Protein AF-A0AAU9VYV6-F1 (afdb_monomer_lite)

Structure (mmCIF, N/CA/C/O backbone):
data_AF-A0AAU9VYV6-F1
#
_entry.id   AF-A0AAU9VYV6-F1
#
loop_
_atom_site.group_PDB
_atom_site.id
_atom_site.type_symbol
_atom_site.label_atom_id
_atom_site.label_alt_id
_atom_site.label_comp_id
_atom_site.label_asym_id
_atom_site.label_entity_id
_atom_site.label_seq_id
_atom_site.pdbx_PDB_ins_code
_atom_site.Cartn_x
_atom_site.Cartn_y
_atom_site.Cartn_z
_atom_site.occupancy
_atom_site.B_iso_or_equiv
_atom_site.auth_seq_id
_atom_site.auth_comp_id
_atom_site.auth_asym_id
_atom_site.auth_atom_id
_atom_site.pdbx_PDB_model_num
ATOM 1 N N . MET A 1 1 ? -0.340 -5.806 -16.534 1.00 42.47 1 MET A N 1
ATOM 2 C CA . MET A 1 1 ? -0.889 -6.324 -15.269 1.00 42.47 1 MET A CA 1
ATOM 3 C C . MET A 1 1 ? -1.693 -7.552 -15.628 1.00 42.47 1 MET A C 1
ATOM 5 O O . MET A 1 1 ? -2.649 -7.417 -16.374 1.00 42.47 1 MET A O 1
ATOM 9 N N . THR A 1 2 ? -1.254 -8.734 -15.218 1.00 44.41 2 THR A N 1
ATOM 10 C CA . THR A 1 2 ? -2.099 -9.931 -15.216 1.00 44.41 2 THR A CA 1
ATOM 11 C C . THR A 1 2 ? -2.973 -9.829 -13.971 1.00 44.41 2 THR A C 1
ATOM 13 O O . THR A 1 2 ? -2.461 -9.726 -12.858 1.00 44.41 2 THR A O 1
ATOM 16 N N . THR A 1 3 ? -4.277 -9.683 -14.176 1.00 48.03 3 THR A N 1
ATOM 17 C CA . THR A 1 3 ? -5.278 -9.604 -13.113 1.00 48.03 3 THR A CA 1
ATOM 18 C C . THR A 1 3 ? -5.896 -10.981 -12.956 1.00 48.03 3 THR A C 1
ATOM 20 O O . THR A 1 3 ? -6.581 -11.452 -13.864 1.00 48.03 3 THR A O 1
ATOM 23 N N . ASP A 1 4 ? -5.655 -11.608 -11.813 1.00 47.12 4 ASP A N 1
ATOM 24 C CA . ASP A 1 4 ? -6.275 -12.868 -11.398 1.00 47.12 4 ASP A CA 1
ATOM 25 C C . ASP A 1 4 ? -7.749 -12.625 -11.011 1.00 47.12 4 ASP A C 1
ATOM 27 O O . ASP A 1 4 ? -8.132 -12.729 -9.853 1.00 47.12 4 ASP A O 1
ATOM 31 N N . GLY A 1 5 ? -8.574 -12.187 -11.967 1.00 53.38 5 GLY A N 1
ATOM 32 C CA . GLY A 1 5 ? -10.026 -12.012 -11.805 1.00 53.38 5 GLY A CA 1
ATOM 33 C C . GLY A 1 5 ? -10.505 -10.757 -11.057 1.00 53.38 5 GLY A C 1
ATOM 34 O O . GLY A 1 5 ? -11.647 -10.357 -11.260 1.00 53.38 5 GLY A O 1
ATOM 35 N N . GLU A 1 6 ? -9.659 -10.088 -10.268 1.00 63.03 6 GLU A N 1
ATOM 36 C CA . GLU A 1 6 ? -10.027 -8.885 -9.497 1.00 63.03 6 GLU A CA 1
ATOM 37 C C . GLU A 1 6 ? -9.397 -7.587 -10.035 1.00 63.03 6 GLU A C 1
ATOM 39 O O . GLU A 1 6 ? -8.302 -7.579 -10.608 1.00 63.03 6 GLU A O 1
ATOM 44 N N . GLY A 1 7 ? -10.106 -6.466 -9.861 1.00 81.94 7 GLY A N 1
ATOM 45 C CA . GLY A 1 7 ? -9.681 -5.141 -10.315 1.00 81.94 7 GLY A CA 1
ATOM 46 C C . GLY A 1 7 ? -8.670 -4.501 -9.363 1.00 81.94 7 GLY A C 1
ATOM 47 O O . GLY A 1 7 ? -9.050 -3.954 -8.333 1.00 81.94 7 GLY A O 1
ATOM 48 N N . TRP A 1 8 ? -7.385 -4.527 -9.721 1.00 86.25 8 TRP A N 1
ATOM 49 C CA . TRP A 1 8 ? -6.316 -3.909 -8.928 1.00 86.25 8 TRP A CA 1
ATOM 50 C C . TRP A 1 8 ? -6.045 -2.474 -9.366 1.00 86.25 8 TRP A C 1
ATOM 52 O O . TRP A 1 8 ? -5.777 -2.212 -10.540 1.00 86.25 8 TRP A O 1
ATOM 62 N N . LEU A 1 9 ? -6.046 -1.552 -8.402 1.00 89.94 9 LEU A N 1
ATOM 63 C CA . LEU A 1 9 ? -5.652 -0.165 -8.611 1.00 89.94 9 LEU A CA 1
ATOM 64 C C . LEU A 1 9 ? -4.203 0.037 -8.158 1.00 89.94 9 LEU A C 1
ATOM 66 O O . LEU A 1 9 ? -3.861 -0.188 -6.999 1.00 89.94 9 LEU A O 1
ATOM 70 N N . LEU A 1 10 ? -3.343 0.472 -9.075 1.00 89.56 10 LEU A N 1
ATOM 71 C CA . LEU A 1 10 ? -1.965 0.819 -8.749 1.00 89.56 10 LEU A CA 1
ATOM 72 C C . LEU A 1 10 ? -1.943 2.158 -8.006 1.00 89.56 10 LEU A C 1
ATOM 74 O O . LEU A 1 10 ? -2.412 3.152 -8.545 1.00 89.56 10 LEU A O 1
ATOM 78 N N . VAL A 1 11 ? -1.392 2.186 -6.795 1.00 89.69 11 VAL A N 1
ATOM 79 C CA . VAL A 1 11 ? -1.273 3.411 -5.977 1.00 89.69 11 VAL A CA 1
ATOM 80 C C . VAL A 1 11 ? 0.174 3.866 -5.801 1.00 89.69 11 VAL A C 1
ATOM 82 O O . VAL A 1 11 ? 0.427 5.042 -5.553 1.00 89.69 11 VAL A O 1
ATOM 85 N N . GLU A 1 12 ? 1.133 2.962 -6.013 1.00 88.25 12 GLU A N 1
ATOM 86 C CA . GLU A 1 12 ? 2.565 3.234 -5.921 1.00 88.25 12 GLU A CA 1
ATOM 87 C C . GLU A 1 12 ? 3.365 2.334 -6.872 1.00 88.25 12 GLU A C 1
ATOM 89 O O . GLU A 1 12 ? 3.094 1.142 -7.011 1.00 88.25 12 GLU A O 1
ATOM 94 N N . ASN A 1 13 ? 4.384 2.906 -7.515 1.00 86.25 13 ASN A N 1
ATOM 95 C CA . ASN A 1 13 ? 5.391 2.185 -8.280 1.00 86.25 13 ASN A CA 1
ATOM 96 C C . ASN A 1 13 ? 6.772 2.819 -8.080 1.00 86.25 13 ASN A C 1
ATOM 98 O O . ASN A 1 13 ? 6.961 4.024 -8.270 1.00 86.25 13 ASN A O 1
ATOM 102 N N . PHE A 1 14 ? 7.755 1.991 -7.736 1.00 81.88 14 PHE A N 1
ATOM 103 C CA . PHE A 1 14 ? 9.131 2.411 -7.525 1.00 81.88 14 PHE A CA 1
ATOM 104 C C . PHE A 1 14 ? 10.095 1.503 -8.289 1.00 81.88 14 PHE A C 1
ATOM 106 O O . PHE A 1 14 ? 10.321 0.347 -7.930 1.00 81.88 14 PHE A O 1
ATOM 113 N N . VAL A 1 15 ? 10.723 2.057 -9.328 1.00 78.94 15 VAL A N 1
ATOM 114 C CA . VAL A 1 15 ? 11.771 1.378 -10.098 1.00 78.94 15 VAL A CA 1
ATOM 115 C C . VAL A 1 15 ? 13.117 2.052 -9.847 1.00 78.94 15 VAL A C 1
ATOM 117 O O . VAL A 1 15 ? 13.382 3.150 -10.343 1.00 78.94 15 VAL A O 1
ATOM 120 N N . SER A 1 16 ? 14.000 1.364 -9.121 1.00 73.56 16 SER A N 1
ATOM 121 C CA . SER A 1 16 ? 15.373 1.815 -8.877 1.00 73.56 16 SER A CA 1
ATOM 122 C C . SER A 1 16 ? 16.381 1.082 -9.760 1.00 73.56 16 SER A C 1
ATOM 124 O O . SER A 1 16 ? 16.447 -0.148 -9.789 1.00 73.56 16 SER A O 1
ATOM 126 N N . ASN A 1 17 ? 17.210 1.858 -10.456 1.00 69.00 17 ASN A N 1
ATOM 127 C CA . ASN A 1 17 ? 18.464 1.393 -11.029 1.00 69.00 17 ASN A CA 1
ATOM 128 C C . ASN A 1 17 ? 19.559 1.955 -10.121 1.00 69.00 17 ASN A C 1
ATOM 130 O O . ASN A 1 17 ? 19.779 3.160 -10.137 1.00 69.00 17 ASN A O 1
ATOM 134 N N . PHE A 1 18 ? 20.215 1.101 -9.330 1.00 62.53 18 PHE A N 1
ATOM 135 C CA . PHE A 1 18 ? 21.220 1.444 -8.303 1.00 62.53 18 PHE A CA 1
ATOM 136 C C . PHE A 1 18 ? 22.361 2.389 -8.748 1.00 62.53 18 PHE A C 1
ATOM 138 O O . PHE A 1 18 ? 23.178 2.788 -7.928 1.00 62.53 18 PHE A O 1
ATOM 145 N N . THR A 1 19 ? 22.434 2.736 -10.031 1.00 60.28 19 THR A N 1
ATOM 146 C CA . THR A 1 19 ? 23.378 3.670 -10.644 1.00 60.28 19 THR A CA 1
ATOM 147 C C . THR A 1 19 ? 23.012 5.150 -10.474 1.00 60.28 19 THR A C 1
ATOM 149 O O . THR A 1 19 ? 23.884 5.993 -10.661 1.00 60.28 19 THR A O 1
ATOM 152 N N . SER A 1 20 ? 21.771 5.517 -10.121 1.00 58.16 20 SER A N 1
ATOM 153 C CA . SER A 1 20 ? 21.403 6.912 -9.797 1.00 58.16 20 SER A CA 1
ATOM 154 C C . SER A 1 20 ? 20.142 6.986 -8.925 1.00 58.16 20 SER A C 1
ATOM 156 O O . SER A 1 20 ? 19.234 6.175 -9.131 1.00 58.16 20 SER A O 1
ATOM 158 N N . PRO A 1 21 ? 20.015 7.967 -8.006 1.00 59.31 21 PRO A N 1
ATOM 159 C CA . PRO A 1 21 ? 18.766 8.196 -7.285 1.00 59.31 21 PRO A CA 1
ATOM 160 C C . PRO A 1 21 ? 17.638 8.465 -8.285 1.00 59.31 21 PRO A C 1
ATOM 162 O O . PRO A 1 21 ? 17.650 9.458 -9.015 1.00 59.31 21 PRO A O 1
ATOM 165 N N . SER A 1 22 ? 16.662 7.565 -8.363 1.00 63.41 22 SER A N 1
ATOM 166 C CA . SER A 1 22 ? 15.454 7.820 -9.138 1.00 63.41 22 SER A CA 1
ATOM 167 C C . SER A 1 22 ? 14.667 8.939 -8.460 1.00 63.41 22 SER A C 1
ATOM 169 O O . SER A 1 22 ? 14.272 8.772 -7.308 1.00 63.41 22 SER A O 1
ATOM 171 N N . ARG A 1 23 ? 14.408 10.048 -9.167 1.00 72.94 23 ARG A N 1
ATOM 172 C CA . ARG A 1 23 ? 13.413 11.041 -8.734 1.00 72.94 23 ARG A CA 1
ATOM 173 C C . ARG A 1 23 ? 12.053 10.344 -8.688 1.00 72.94 23 ARG A C 1
ATOM 175 O O . ARG A 1 23 ? 11.517 10.005 -9.740 1.00 72.94 23 ARG A O 1
ATOM 182 N N . TRP A 1 24 ? 11.585 10.036 -7.482 1.00 79.00 24 TRP A N 1
ATOM 183 C CA . TRP A 1 24 ? 10.258 9.484 -7.240 1.00 79.00 24 TRP A CA 1
ATOM 184 C C . TRP A 1 24 ? 9.308 10.625 -6.901 1.00 79.00 24 TRP A C 1
ATOM 186 O O . TRP A 1 24 ? 9.671 11.508 -6.122 1.00 79.00 24 TRP A O 1
ATOM 196 N N . THR A 1 25 ? 8.125 10.616 -7.504 1.00 85.38 25 THR A N 1
ATOM 197 C CA . THR A 1 25 ? 7.127 11.674 -7.328 1.00 85.38 25 THR A CA 1
ATOM 198 C C . THR A 1 25 ? 6.044 11.241 -6.350 1.00 85.38 25 THR A C 1
ATOM 200 O O . THR A 1 25 ? 5.392 10.221 -6.568 1.00 85.38 25 THR A O 1
ATOM 203 N N . ALA A 1 26 ? 5.846 12.050 -5.308 1.00 86.81 26 ALA A N 1
ATOM 204 C CA . ALA A 1 26 ? 4.745 11.924 -4.361 1.00 86.81 26 ALA A CA 1
ATOM 205 C C . ALA A 1 26 ? 3.563 12.774 -4.832 1.00 86.81 26 ALA A C 1
ATOM 207 O O . ALA A 1 26 ? 3.684 13.996 -4.909 1.00 86.81 26 ALA A O 1
ATOM 208 N N . GLU A 1 27 ? 2.431 12.148 -5.130 1.00 89.62 27 GLU A N 1
ATOM 209 C CA . GLU A 1 27 ? 1.181 12.843 -5.430 1.00 89.62 27 GLU A CA 1
ATOM 210 C C . GLU A 1 27 ? 0.351 12.983 -4.154 1.00 89.62 27 GLU A C 1
ATOM 212 O O . GLU A 1 27 ? -0.016 11.995 -3.519 1.00 89.62 27 GLU A O 1
ATOM 217 N N . SER A 1 28 ? 0.025 14.217 -3.782 1.00 89.94 28 SER A N 1
ATOM 218 C CA . SER A 1 28 ? -0.753 14.511 -2.573 1.00 89.94 28 SER A CA 1
ATOM 219 C C . SER A 1 28 ? -2.258 14.276 -2.729 1.00 89.94 28 SER A C 1
ATOM 221 O O . SER A 1 28 ? -2.995 14.409 -1.757 1.00 89.94 28 SER A O 1
ATOM 223 N N . SER A 1 29 ? -2.727 13.923 -3.931 1.00 90.75 29 SER A N 1
ATOM 224 C CA . SER A 1 29 ? -4.128 13.595 -4.215 1.00 90.75 29 SER A CA 1
ATOM 225 C C . SER A 1 29 ? -4.248 12.207 -4.830 1.00 90.75 29 SER A C 1
ATOM 227 O O . SER A 1 29 ? -3.475 11.846 -5.722 1.00 90.75 29 SER A O 1
ATOM 229 N N . TYR A 1 30 ? -5.292 11.455 -4.455 1.00 90.50 30 TYR A N 1
ATOM 230 C CA . TYR A 1 30 ? -5.555 10.144 -5.060 1.00 90.50 30 TYR A CA 1
ATOM 231 C C . TYR A 1 30 ? -5.810 10.225 -6.570 1.00 90.50 30 TYR A C 1
ATOM 233 O O . TYR A 1 30 ? -5.610 9.254 -7.299 1.00 90.50 30 TYR A O 1
ATOM 241 N N . ARG A 1 31 ? -6.222 11.395 -7.079 1.00 90.94 31 ARG A N 1
ATOM 242 C CA . ARG A 1 31 ? -6.402 11.634 -8.520 1.00 90.94 31 ARG A CA 1
ATOM 243 C C . ARG A 1 31 ? -5.088 11.506 -9.291 1.00 90.94 31 ARG A C 1
ATOM 245 O O . ARG A 1 31 ? -5.127 11.189 -10.480 1.00 90.94 31 ARG A O 1
ATOM 252 N N . GLY A 1 32 ? -3.953 11.671 -8.608 1.00 86.94 32 GLY A N 1
ATOM 253 C CA . GLY A 1 32 ? -2.614 11.431 -9.136 1.00 86.94 32 GLY A CA 1
ATOM 254 C C . GLY A 1 32 ? -2.395 9.997 -9.624 1.00 86.94 32 GLY A C 1
ATOM 255 O O . GLY A 1 32 ? -1.567 9.788 -10.505 1.00 86.94 32 GLY A O 1
ATOM 256 N N . VAL A 1 33 ? -3.203 9.019 -9.186 1.00 86.44 33 VAL A N 1
ATOM 257 C CA . VAL A 1 33 ? -3.192 7.650 -9.741 1.00 86.44 33 VAL A CA 1
ATOM 258 C C . VAL A 1 33 ? -3.453 7.636 -11.256 1.00 86.44 33 VAL A C 1
ATOM 260 O O . VAL A 1 33 ? -2.995 6.748 -11.966 1.00 86.44 33 VAL A O 1
ATOM 263 N N . ARG A 1 34 ? -4.128 8.642 -11.823 1.00 84.62 34 ARG A N 1
ATOM 264 C CA . ARG A 1 34 ? -4.303 8.733 -13.285 1.00 84.62 34 ARG A CA 1
ATOM 265 C C . ARG A 1 34 ? -3.003 9.044 -14.034 1.00 84.62 34 ARG A C 1
ATOM 267 O O . ARG A 1 34 ? -2.923 8.791 -15.231 1.00 84.62 34 ARG A O 1
ATOM 274 N N . ASN A 1 35 ? -1.992 9.561 -13.341 1.00 78.88 35 ASN A N 1
ATOM 275 C CA . ASN A 1 35 ? -0.764 10.081 -13.933 1.00 78.88 35 ASN A CA 1
ATOM 276 C C . ASN A 1 35 ? 0.392 9.066 -13.955 1.00 78.88 35 ASN A C 1
ATOM 278 O O . ASN A 1 35 ? 1.526 9.496 -14.175 1.00 78.88 35 ASN A O 1
ATOM 282 N N . PHE A 1 36 ? 0.139 7.754 -13.780 1.00 74.06 36 PHE A N 1
ATOM 283 C CA . PHE A 1 36 ? 1.136 6.663 -13.874 1.00 74.06 36 PHE A CA 1
ATOM 284 C C . PHE A 1 36 ? 1.796 6.578 -15.262 1.00 74.06 36 PHE A C 1
ATOM 286 O O . PHE A 1 36 ? 1.561 5.673 -16.055 1.00 74.06 36 PHE A O 1
ATOM 293 N N . THR A 1 37 ? 2.663 7.540 -15.548 1.00 67.06 37 THR A N 1
ATOM 294 C CA . THR A 1 37 ? 3.345 7.730 -16.830 1.00 67.06 37 THR A CA 1
ATOM 295 C C . THR A 1 37 ? 4.800 7.272 -16.760 1.00 67.06 37 THR A C 1
ATOM 297 O O . THR A 1 37 ? 5.325 6.765 -17.744 1.00 67.06 37 THR A O 1
ATOM 300 N N . ASN A 1 38 ? 5.445 7.363 -15.585 1.00 65.06 38 ASN A N 1
ATOM 301 C CA . ASN A 1 38 ? 6.902 7.193 -15.451 1.00 65.06 38 ASN A CA 1
ATOM 302 C C . ASN A 1 38 ? 7.373 6.078 -14.496 1.00 65.06 38 ASN A C 1
ATOM 304 O O . ASN A 1 38 ? 8.561 6.016 -14.178 1.00 65.06 38 ASN A O 1
ATOM 308 N N . ASN A 1 39 ? 6.487 5.180 -14.039 1.00 72.56 39 ASN A N 1
ATOM 309 C CA . ASN A 1 39 ? 6.819 4.027 -13.170 1.00 72.56 39 ASN A CA 1
ATOM 310 C C . ASN A 1 39 ? 7.609 4.361 -11.875 1.00 72.56 39 ASN A C 1
ATOM 312 O O . ASN A 1 39 ? 8.208 3.482 -11.258 1.00 72.56 39 ASN A O 1
ATOM 316 N N . LYS A 1 40 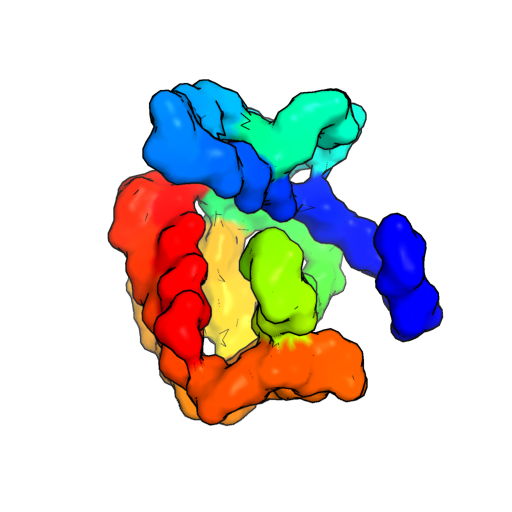? 7.654 5.637 -11.481 1.00 78.19 40 LYS A N 1
ATOM 317 C CA . LYS A 1 40 ? 8.436 6.179 -10.358 1.00 78.19 40 LYS A CA 1
ATOM 318 C C . LYS A 1 40 ? 7.602 7.209 -9.606 1.00 78.19 40 LYS A C 1
ATOM 320 O O . LYS A 1 40 ? 7.998 8.363 -9.461 1.00 78.19 40 LYS A O 1
ATOM 325 N N . MET A 1 41 ? 6.408 6.808 -9.213 1.00 86.19 41 MET A N 1
ATOM 326 C CA . MET A 1 41 ? 5.494 7.677 -8.494 1.00 86.19 41 MET A CA 1
ATOM 327 C C . MET A 1 41 ? 4.585 6.870 -7.589 1.00 86.19 41 MET A C 1
ATOM 329 O O . MET A 1 41 ? 4.391 5.674 -7.803 1.00 86.19 41 MET A O 1
ATOM 333 N N . GLY A 1 42 ? 3.983 7.547 -6.633 1.00 88.81 42 GLY A N 1
ATOM 334 C CA . GLY A 1 42 ? 2.891 7.019 -5.843 1.00 88.81 42 GLY A CA 1
ATOM 335 C C . GLY A 1 42 ? 2.129 8.147 -5.184 1.00 88.81 42 GLY A C 1
ATOM 336 O O . GLY A 1 42 ? 2.516 9.313 -5.271 1.00 88.81 42 GLY A O 1
ATOM 337 N N . ILE A 1 43 ? 1.024 7.790 -4.553 1.00 90.00 43 ILE A N 1
ATOM 338 C CA . ILE A 1 43 ? 0.236 8.725 -3.762 1.00 90.00 43 ILE A CA 1
ATOM 339 C C . ILE A 1 43 ? 0.703 8.710 -2.304 1.00 90.00 43 ILE A C 1
ATOM 341 O O . ILE A 1 43 ? 1.182 7.690 -1.812 1.00 90.00 43 ILE A O 1
ATOM 345 N N . THR A 1 44 ? 0.583 9.840 -1.615 1.00 90.38 44 THR A N 1
ATOM 346 C CA . THR A 1 44 ? 0.908 9.947 -0.185 1.00 90.38 44 THR A CA 1
ATOM 347 C C . THR A 1 44 ? -0.060 9.137 0.684 1.00 90.38 44 THR A C 1
ATOM 349 O O . THR A 1 44 ? -1.157 8.776 0.250 1.00 90.38 44 THR A O 1
ATOM 352 N N . VAL A 1 45 ? 0.294 8.915 1.955 1.00 90.00 45 VAL A N 1
ATOM 353 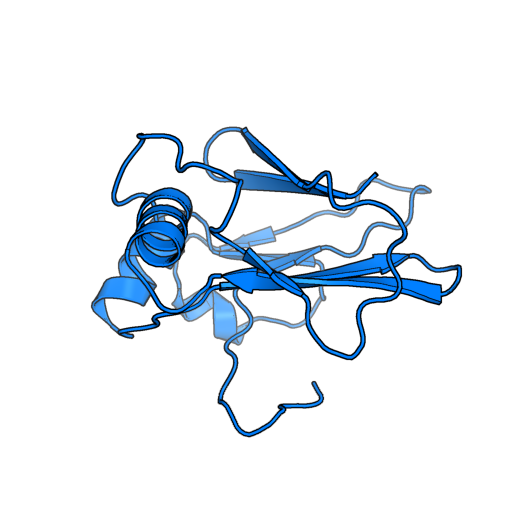C CA . VAL A 1 45 ? -0.616 8.307 2.950 1.00 90.00 45 VAL A CA 1
ATOM 354 C C . VAL A 1 45 ? -1.933 9.078 3.054 1.00 90.00 45 VAL A C 1
ATOM 356 O O . VAL A 1 45 ? -3.004 8.478 3.047 1.00 90.00 45 VAL A O 1
ATOM 359 N N . SER A 1 46 ? -1.875 10.413 3.070 1.00 90.06 46 SER A N 1
ATOM 360 C CA . SER A 1 46 ? -3.065 11.273 3.088 1.00 90.06 46 SER A CA 1
ATOM 361 C C . SER A 1 46 ? -3.959 11.081 1.858 1.00 90.06 46 SER A C 1
ATOM 363 O O . SER A 1 46 ? -5.179 11.000 1.990 1.00 90.06 46 SER A O 1
ATOM 365 N N . ALA A 1 47 ? -3.367 10.932 0.674 1.00 92.38 47 ALA A N 1
ATOM 366 C CA . ALA A 1 47 ? -4.095 10.636 -0.552 1.00 92.38 47 ALA A CA 1
ATOM 367 C C . ALA A 1 47 ? -4.683 9.218 -0.550 1.00 92.38 47 ALA A C 1
ATOM 369 O O . ALA A 1 47 ? -5.800 9.016 -1.021 1.00 92.38 47 ALA A O 1
ATOM 370 N N . LEU A 1 48 ? -3.973 8.230 0.003 1.00 92.62 48 LEU A N 1
ATOM 371 C CA . LEU A 1 48 ? -4.493 6.871 0.163 1.00 92.62 48 LEU A CA 1
ATOM 372 C C . LEU A 1 48 ? -5.659 6.826 1.168 1.00 92.62 48 LEU A C 1
ATOM 374 O O . LEU A 1 48 ? -6.632 6.103 0.949 1.00 92.62 48 LEU A O 1
ATOM 378 N N . LYS A 1 49 ? -5.610 7.650 2.221 1.00 92.75 49 LYS A N 1
ATOM 379 C CA . LYS A 1 49 ? -6.721 7.863 3.159 1.00 92.75 49 LYS A CA 1
ATOM 380 C C . LYS A 1 49 ? -7.954 8.428 2.459 1.00 92.75 49 LYS A C 1
ATOM 382 O O . LYS A 1 49 ? -9.055 7.909 2.634 1.00 92.75 49 LYS A O 1
ATOM 387 N N . GLU A 1 50 ? -7.767 9.468 1.646 1.00 93.94 50 GLU A N 1
ATOM 388 C CA . GLU A 1 50 ? -8.833 10.060 0.829 1.00 93.94 50 GLU A CA 1
ATOM 389 C C . GLU A 1 50 ? -9.407 9.018 -0.144 1.00 93.94 50 GLU A C 1
ATOM 391 O O . GLU A 1 50 ? -10.622 8.847 -0.223 1.00 93.94 50 GLU A O 1
ATOM 396 N N . LEU A 1 51 ? -8.547 8.244 -0.814 1.00 93.25 51 LEU A N 1
ATOM 397 C CA . LEU A 1 51 ? -8.957 7.175 -1.726 1.00 93.25 51 LEU A CA 1
ATOM 398 C C . LEU A 1 51 ? -9.846 6.135 -1.038 1.00 93.25 51 LEU A C 1
ATOM 400 O O . LEU A 1 51 ? -10.852 5.723 -1.610 1.00 93.25 51 LEU A O 1
ATOM 404 N N . ARG A 1 52 ? -9.510 5.746 0.195 1.00 91.94 52 ARG A N 1
ATOM 405 C CA . ARG A 1 52 ? -10.283 4.780 0.986 1.00 91.94 52 ARG A CA 1
ATOM 406 C C . ARG A 1 52 ? -11.680 5.280 1.351 1.00 91.94 52 ARG A C 1
ATOM 408 O O . ARG A 1 52 ? -12.595 4.478 1.490 1.00 91.94 52 ARG A O 1
ATOM 415 N N . SER A 1 53 ? -11.877 6.597 1.445 1.00 91.44 53 SER A N 1
ATOM 416 C CA . SER A 1 53 ? -13.219 7.176 1.616 1.00 91.44 53 SER A CA 1
ATOM 417 C C . SER A 1 53 ? -14.099 7.059 0.362 1.00 91.44 53 SER A C 1
ATOM 419 O O . SER A 1 53 ? -15.323 7.106 0.462 1.00 91.44 53 SER A O 1
ATOM 421 N N . HIS A 1 54 ? -13.489 6.884 -0.815 1.00 92.00 54 HIS A N 1
ATOM 422 C CA . HIS A 1 54 ? -14.183 6.773 -2.100 1.00 92.00 54 HIS A CA 1
ATOM 423 C C . HIS A 1 54 ? -14.287 5.334 -2.612 1.00 92.00 54 HIS A C 1
ATOM 425 O O . HIS A 1 54 ? -15.209 5.018 -3.362 1.00 92.00 54 HIS A O 1
ATOM 431 N N . LEU A 1 55 ? -13.335 4.479 -2.237 1.00 89.94 55 LEU A N 1
ATOM 432 C CA . LEU A 1 55 ? -13.248 3.082 -2.640 1.00 89.94 55 LEU A CA 1
ATOM 433 C C . LEU A 1 55 ? -13.073 2.208 -1.398 1.00 89.94 55 LEU A C 1
ATOM 435 O O . LEU A 1 55 ? -12.062 2.297 -0.705 1.00 89.94 55 LEU A O 1
ATOM 439 N N . SER A 1 56 ? -14.027 1.314 -1.158 1.00 86.44 56 SER A N 1
ATOM 440 C CA . SER A 1 56 ? -13.970 0.333 -0.069 1.00 86.44 56 SER A CA 1
ATOM 441 C C . SER A 1 56 ? -13.081 -0.858 -0.440 1.00 86.44 56 SER A C 1
ATOM 443 O O . SER A 1 56 ? -13.565 -1.972 -0.624 1.00 86.44 56 SER A O 1
ATOM 445 N N . PHE A 1 57 ? -11.778 -0.621 -0.609 1.00 89.69 57 PHE A N 1
ATOM 446 C CA . PHE A 1 57 ? -10.826 -1.701 -0.861 1.00 89.69 57 PHE A CA 1
ATOM 447 C C . PHE A 1 57 ? -10.502 -2.458 0.432 1.00 89.69 57 PHE A C 1
ATOM 449 O O . PHE A 1 57 ? -10.280 -1.858 1.483 1.00 89.69 57 PHE A O 1
ATOM 456 N N . THR A 1 58 ? -10.456 -3.784 0.323 1.00 89.62 58 THR A N 1
ATOM 457 C CA . THR A 1 58 ? -10.269 -4.727 1.439 1.00 89.62 58 THR A CA 1
ATOM 458 C C . THR A 1 58 ? -8.924 -5.442 1.390 1.00 89.62 58 THR A C 1
ATOM 460 O O . THR A 1 58 ? -8.645 -6.292 2.233 1.00 89.62 58 THR A O 1
ATOM 463 N N . GLN A 1 59 ? -8.084 -5.129 0.397 1.00 91.56 59 GLN A N 1
ATOM 464 C CA . GLN A 1 59 ? -6.762 -5.724 0.257 1.00 91.56 59 GLN A CA 1
ATOM 465 C C . GLN A 1 59 ? -5.720 -4.731 -0.253 1.00 91.56 59 GLN A C 1
ATOM 467 O O . GLN A 1 59 ? -5.996 -3.882 -1.101 1.00 91.56 59 GLN A O 1
ATOM 472 N N . LEU A 1 60 ? -4.488 -4.903 0.222 1.00 91.69 60 LEU A N 1
ATOM 473 C CA . LEU A 1 60 ? -3.289 -4.312 -0.364 1.00 91.69 60 LEU A CA 1
ATOM 474 C C . LEU A 1 60 ? -2.430 -5.413 -0.980 1.00 91.69 60 LEU A C 1
ATOM 476 O O . LEU A 1 60 ? -2.256 -6.482 -0.395 1.00 91.69 60 LEU A O 1
ATOM 480 N N . ARG A 1 61 ? -1.873 -5.141 -2.163 1.00 90.38 61 ARG A N 1
ATOM 481 C CA . ARG A 1 61 ? -0.975 -6.051 -2.882 1.00 90.38 61 ARG A CA 1
ATOM 482 C C . ARG A 1 61 ? 0.416 -5.454 -2.959 1.00 90.38 61 ARG A C 1
ATOM 484 O O . ARG A 1 61 ? 0.614 -4.371 -3.502 1.00 90.38 61 ARG A O 1
ATOM 491 N N . PHE A 1 62 ? 1.388 -6.225 -2.500 1.00 87.94 62 PHE A N 1
ATOM 492 C CA . PHE A 1 62 ? 2.792 -5.866 -2.539 1.00 87.94 62 PHE A CA 1
ATOM 493 C C . PHE A 1 62 ? 3.490 -6.720 -3.579 1.00 87.94 62 PHE A C 1
ATOM 495 O O . PHE A 1 62 ? 3.580 -7.938 -3.445 1.00 87.94 62 PHE A O 1
ATOM 502 N N . HIS A 1 63 ? 3.983 -6.065 -4.624 1.00 86.75 63 HIS A N 1
ATOM 503 C CA . HIS A 1 63 ? 4.659 -6.713 -5.735 1.00 86.75 63 HIS A CA 1
ATOM 504 C C . HIS A 1 63 ? 6.034 -6.081 -5.934 1.00 86.75 63 HIS A C 1
ATOM 506 O O . HIS A 1 63 ? 6.157 -4.922 -6.320 1.00 86.75 63 HIS A O 1
ATOM 512 N N . CYS A 1 64 ? 7.080 -6.861 -5.682 1.00 82.81 64 CYS A N 1
ATOM 513 C CA . CYS A 1 64 ? 8.463 -6.452 -5.867 1.00 82.81 64 CYS A CA 1
ATOM 514 C C . CYS A 1 64 ? 9.202 -7.497 -6.701 1.00 82.81 64 CYS A C 1
ATOM 516 O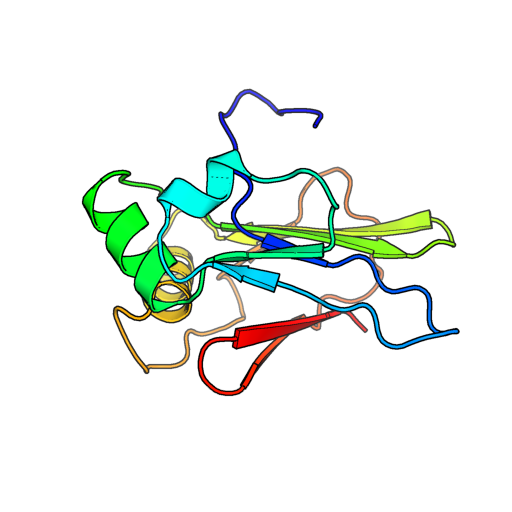 O . CYS A 1 64 ? 9.183 -8.683 -6.389 1.00 82.81 64 CYS A O 1
ATOM 518 N N . SER A 1 65 ? 9.893 -7.062 -7.751 1.00 82.06 65 SER A N 1
ATOM 519 C CA . SER A 1 65 ? 10.691 -7.941 -8.609 1.00 82.06 65 SER A CA 1
ATOM 520 C C . SER A 1 65 ? 12.132 -7.450 -8.703 1.00 82.06 65 SER A C 1
ATOM 522 O O . SER A 1 65 ? 12.381 -6.265 -8.929 1.00 82.06 65 SER A O 1
ATOM 524 N N . LYS A 1 66 ? 13.100 -8.361 -8.581 1.00 79.69 66 LYS A N 1
ATOM 525 C CA . LYS A 1 66 ? 14.531 -8.091 -8.797 1.00 79.69 66 LYS A CA 1
ATOM 526 C C . LYS A 1 66 ? 14.927 -8.532 -10.212 1.00 79.69 66 LYS A C 1
ATOM 528 O O . LYS A 1 66 ? 14.468 -9.566 -10.686 1.00 79.69 66 LYS A O 1
ATOM 533 N N . LYS A 1 67 ? 15.880 -7.826 -10.847 1.00 72.75 67 LYS A N 1
ATOM 534 C CA . LYS A 1 67 ? 16.389 -8.141 -12.209 1.00 72.75 67 LYS A CA 1
ATOM 535 C C . LYS A 1 67 ? 16.826 -9.603 -12.405 1.00 72.75 67 LYS A C 1
ATOM 537 O O . LYS A 1 67 ? 16.763 -10.108 -13.514 1.00 72.75 67 LYS A O 1
ATOM 542 N N . LYS A 1 68 ? 17.250 -10.294 -11.339 1.00 77.31 68 LYS A N 1
ATOM 543 C CA . LYS A 1 68 ? 17.646 -11.716 -11.360 1.00 77.31 68 LYS A CA 1
ATOM 544 C C . LYS A 1 68 ? 16.460 -12.699 -11.226 1.00 77.31 68 LYS A C 1
ATOM 546 O O . LYS A 1 68 ? 16.658 -13.807 -10.741 1.00 77.31 68 LYS A O 1
ATOM 551 N N . GLY A 1 69 ? 15.240 -12.285 -11.578 1.00 76.06 69 GLY A N 1
ATOM 552 C CA . GLY A 1 69 ? 14.054 -13.153 -11.664 1.00 76.06 69 GLY A CA 1
ATOM 553 C C . GLY A 1 69 ? 13.389 -13.527 -10.335 1.00 76.06 69 GLY A C 1
ATOM 554 O O . GLY A 1 69 ? 12.496 -14.370 -10.320 1.00 76.06 69 GLY A O 1
ATOM 555 N N . ARG A 1 70 ? 13.811 -12.924 -9.216 1.00 82.81 70 ARG A N 1
ATOM 556 C CA . ARG A 1 70 ? 13.141 -13.114 -7.921 1.00 82.81 70 ARG A CA 1
ATOM 557 C C . ARG A 1 70 ? 11.976 -12.153 -7.800 1.00 82.81 70 ARG A C 1
ATOM 559 O O . ARG A 1 70 ? 12.186 -10.946 -7.933 1.00 82.81 70 ARG A O 1
ATOM 566 N N . THR A 1 71 ? 10.817 -12.685 -7.467 1.00 84.06 71 THR A N 1
ATOM 567 C CA . THR A 1 71 ? 9.579 -11.945 -7.331 1.00 84.06 71 THR A CA 1
ATOM 568 C C . THR A 1 71 ? 8.965 -12.239 -5.975 1.00 84.06 71 THR A C 1
ATOM 570 O O . THR A 1 71 ? 8.746 -13.394 -5.614 1.00 84.06 71 THR A O 1
ATOM 573 N N . PHE A 1 72 ? 8.748 -11.164 -5.233 1.00 83.44 72 PHE A N 1
ATOM 574 C CA . PHE A 1 72 ? 8.015 -11.128 -3.988 1.00 83.44 72 PHE A CA 1
ATOM 575 C C . PHE A 1 72 ? 6.605 -10.603 -4.277 1.00 83.44 72 PHE A C 1
ATOM 577 O O . PHE A 1 72 ? 6.461 -9.493 -4.802 1.00 83.44 72 PHE A O 1
ATOM 584 N N . ARG A 1 73 ? 5.587 -11.408 -3.986 1.00 85.69 73 ARG A N 1
ATOM 585 C CA . ARG A 1 73 ? 4.169 -11.126 -4.195 1.00 85.69 73 ARG A CA 1
ATOM 586 C C . ARG A 1 73 ? 3.369 -11.636 -3.013 1.00 85.69 73 ARG A C 1
ATOM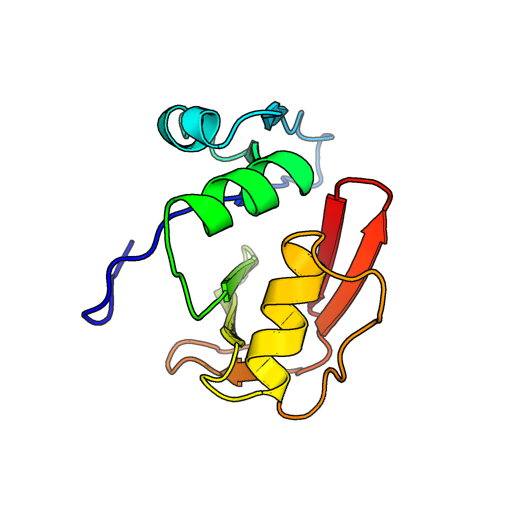 588 O O . ARG A 1 73 ? 3.202 -12.840 -2.812 1.00 85.69 73 ARG A O 1
ATOM 595 N N . VAL A 1 74 ? 2.840 -10.688 -2.257 1.00 87.38 74 VAL A N 1
ATOM 596 C CA . VAL A 1 74 ? 1.903 -10.971 -1.176 1.00 87.38 74 VAL A CA 1
ATOM 597 C C . VAL A 1 74 ? 0.724 -10.021 -1.252 1.00 87.38 74 VAL A C 1
ATOM 599 O O . VAL A 1 74 ? 0.844 -8.888 -1.725 1.00 87.38 74 VAL A O 1
ATOM 602 N N . THR A 1 75 ? -0.405 -10.477 -0.745 1.00 91.31 75 THR A N 1
ATOM 603 C CA . THR A 1 75 ? -1.584 -9.658 -0.481 1.00 91.31 75 THR A CA 1
ATOM 604 C C . THR A 1 75 ? -1.864 -9.657 1.009 1.00 91.31 75 THR A C 1
ATOM 606 O O . THR A 1 75 ? -1.455 -10.577 1.718 1.00 91.31 75 THR A O 1
ATOM 609 N N . THR A 1 76 ? -2.557 -8.645 1.514 1.00 91.75 76 THR A N 1
ATOM 610 C CA . THR A 1 76 ? -3.161 -8.752 2.843 1.00 91.75 76 THR A CA 1
ATOM 611 C C . THR A 1 76 ? -4.261 -9.813 2.827 1.00 91.75 76 THR A C 1
ATOM 613 O O . THR A 1 76 ? -4.919 -10.037 1.805 1.00 91.75 76 THR A O 1
ATOM 616 N N . VAL A 1 77 ? -4.445 -10.504 3.949 1.00 92.88 77 VAL A N 1
ATOM 617 C CA . VAL A 1 77 ? -5.561 -11.448 4.119 1.00 92.88 77 VAL A CA 1
ATOM 618 C C . VAL A 1 77 ? -6.886 -10.695 4.285 1.00 92.88 77 VAL A C 1
ATOM 620 O O . VAL A 1 77 ? -6.909 -9.581 4.796 1.00 92.88 77 VAL A O 1
ATOM 623 N N . SER A 1 78 ? -8.003 -11.299 3.890 1.00 91.94 78 SER A N 1
ATOM 624 C CA . SER A 1 78 ? -9.338 -10.683 3.996 1.00 91.94 78 SER A CA 1
ATOM 625 C C . SER A 1 78 ? -9.978 -10.937 5.370 1.00 91.94 78 SER A C 1
ATOM 627 O O . SER A 1 78 ? -11.043 -11.544 5.469 1.00 91.94 78 SER A O 1
ATOM 629 N N . ASN A 1 79 ? -9.294 -10.551 6.447 1.00 93.44 79 ASN A N 1
ATOM 630 C CA . ASN A 1 79 ? -9.771 -10.666 7.830 1.00 93.44 79 ASN A CA 1
ATOM 631 C C . ASN A 1 79 ? -9.333 -9.433 8.653 1.00 93.44 79 ASN A C 1
ATOM 633 O O . ASN A 1 79 ? -8.741 -8.504 8.109 1.00 93.44 79 ASN A O 1
ATOM 637 N N . SER A 1 80 ? -9.572 -9.431 9.967 1.00 93.56 80 SER A N 1
ATOM 638 C CA . SER A 1 80 ? -9.215 -8.305 10.843 1.00 93.56 80 SER A CA 1
ATOM 639 C C . SER A 1 80 ? -7.717 -7.985 10.892 1.00 93.56 80 SER A C 1
ATOM 641 O O . SER A 1 80 ? -7.358 -6.819 11.022 1.00 93.56 80 SER A O 1
ATOM 643 N N . THR A 1 81 ? -6.830 -8.978 10.772 1.00 92.25 81 THR A N 1
ATOM 644 C CA . THR A 1 81 ? -5.379 -8.736 10.806 1.00 92.25 81 THR A CA 1
ATOM 645 C C . THR A 1 81 ? -4.896 -8.094 9.509 1.00 92.25 81 THR A C 1
ATOM 647 O O . THR A 1 81 ? -4.061 -7.194 9.536 1.00 92.25 81 THR A O 1
ATOM 650 N N . GLY A 1 82 ? -5.468 -8.487 8.367 1.00 91.44 82 GLY A N 1
ATOM 651 C CA . GLY A 1 82 ? -5.232 -7.797 7.101 1.00 91.44 82 GLY A CA 1
ATOM 652 C C . GLY A 1 82 ? -5.872 -6.409 7.045 1.00 91.44 82 GLY A C 1
ATOM 653 O O . GLY A 1 82 ? -5.259 -5.491 6.506 1.00 91.44 82 GLY A O 1
ATOM 654 N N . GLU A 1 83 ? -7.044 -6.225 7.654 1.00 94.12 83 GLU A N 1
ATOM 655 C CA . GLU A 1 83 ? -7.690 -4.914 7.765 1.00 94.12 83 GLU A CA 1
ATOM 656 C C . GLU A 1 83 ? -6.831 -3.931 8.566 1.00 94.12 83 GLU A C 1
ATOM 658 O O . GLU A 1 83 ? -6.584 -2.825 8.096 1.00 94.12 83 GLU A O 1
ATOM 663 N N . ALA A 1 84 ? -6.263 -4.360 9.698 1.00 93.19 84 ALA A N 1
ATOM 664 C CA . ALA A 1 84 ? -5.344 -3.539 10.490 1.00 93.19 84 ALA A CA 1
ATOM 665 C C . ALA A 1 84 ? -4.136 -3.047 9.668 1.00 93.19 84 ALA A C 1
ATOM 667 O O . ALA A 1 84 ? -3.683 -1.911 9.822 1.00 93.19 84 ALA A O 1
ATOM 668 N N . VAL A 1 85 ? -3.636 -3.868 8.733 1.00 90.94 85 VAL A N 1
ATOM 669 C CA . VAL A 1 85 ? -2.607 -3.434 7.775 1.00 90.94 85 VAL A CA 1
ATOM 670 C C . VAL A 1 85 ? -3.132 -2.316 6.883 1.00 90.94 85 VAL A C 1
ATOM 672 O O . VAL A 1 85 ? -2.455 -1.310 6.692 1.00 90.94 85 VAL A O 1
ATOM 675 N N . ILE A 1 86 ? -4.338 -2.44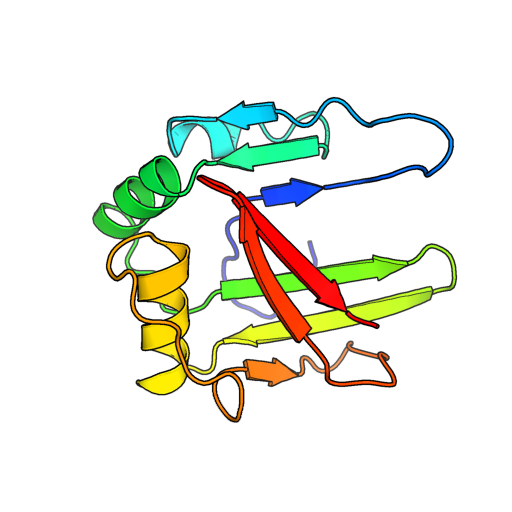8 6.346 1.00 92.06 86 ILE A N 1
ATOM 676 C CA . ILE A 1 86 ? -4.912 -1.428 5.470 1.00 92.06 86 ILE A CA 1
ATOM 677 C C . ILE A 1 86 ? -5.138 -0.115 6.221 1.00 92.06 86 ILE A C 1
ATOM 679 O O . ILE A 1 86 ? -4.802 0.950 5.696 1.00 92.06 86 ILE A O 1
ATOM 683 N N . GLU A 1 87 ? -5.666 -0.173 7.441 1.00 92.69 87 GLU A N 1
ATOM 684 C CA . GLU A 1 87 ? -5.875 0.995 8.298 1.00 92.69 87 GLU A CA 1
ATOM 685 C C . GLU A 1 87 ? -4.561 1.734 8.567 1.00 92.69 87 GLU A C 1
ATOM 687 O O . GLU A 1 87 ? -4.494 2.953 8.403 1.00 92.69 87 GLU A O 1
ATOM 692 N N . TYR A 1 88 ? -3.498 0.999 8.896 1.00 90.25 88 TYR A N 1
ATOM 693 C CA . TYR A 1 88 ? -2.173 1.571 9.124 1.00 90.25 88 TYR A CA 1
ATOM 694 C C . TYR A 1 88 ? -1.609 2.234 7.860 1.00 90.25 88 TYR A C 1
ATOM 696 O O . TYR A 1 88 ? -1.268 3.416 7.856 1.00 90.25 88 TYR A O 1
ATOM 704 N N . PHE A 1 89 ? -1.579 1.510 6.737 1.00 88.44 89 PHE A N 1
ATOM 705 C CA . PHE A 1 89 ? -1.010 2.025 5.488 1.00 88.44 89 PHE A CA 1
ATOM 706 C C . PHE A 1 89 ? -1.810 3.196 4.895 1.00 88.44 89 PHE A C 1
ATOM 708 O O . PHE A 1 89 ? -1.233 4.035 4.200 1.00 88.44 89 PHE A O 1
ATOM 715 N N . SER A 1 90 ? -3.113 3.276 5.182 1.00 90.25 90 SER A N 1
ATOM 716 C CA . SER A 1 90 ? -3.988 4.392 4.801 1.00 90.25 90 SER A CA 1
ATOM 717 C C . SER A 1 90 ? -4.048 5.520 5.839 1.00 90.25 90 SER A C 1
ATOM 719 O O . SER A 1 90 ? -4.846 6.442 5.682 1.00 90.25 90 SER A O 1
ATOM 721 N N . GLY A 1 91 ? -3.229 5.486 6.898 1.00 89.62 91 GLY A N 1
ATOM 722 C CA . GLY A 1 91 ? -3.167 6.551 7.906 1.00 89.62 91 GLY A CA 1
ATOM 723 C C . GLY A 1 91 ? -4.463 6.723 8.705 1.00 89.62 91 GLY A C 1
ATOM 724 O O . GLY A 1 91 ? -4.818 7.839 9.106 1.00 89.62 91 GLY A O 1
ATOM 725 N N . GLN A 1 92 ? -5.233 5.646 8.873 1.00 90.44 92 GLN A N 1
ATOM 726 C CA . GLN A 1 92 ? -6.384 5.602 9.779 1.00 90.44 92 GLN A CA 1
ATOM 727 C C . GLN A 1 92 ? -5.953 5.334 11.223 1.00 90.44 92 GLN A C 1
ATOM 729 O O . GLN A 1 92 ? -6.600 5.835 12.139 1.00 90.44 92 GLN A O 1
ATOM 734 N N . THR A 1 93 ? -4.840 4.623 11.410 1.00 90.69 93 THR A N 1
ATOM 735 C CA . THR A 1 93 ? -4.212 4.368 12.708 1.00 90.69 93 THR A CA 1
ATOM 736 C C . THR A 1 93 ? -2.691 4.492 12.612 1.00 90.69 93 THR A C 1
ATOM 738 O O . THR A 1 93 ? -2.107 4.229 11.564 1.00 90.69 93 THR A O 1
ATOM 741 N N . GLU A 1 94 ? -2.057 4.875 13.720 1.00 86.69 94 GLU A N 1
ATOM 742 C CA . GLU A 1 94 ? -0.596 4.845 13.906 1.00 86.69 94 GLU A CA 1
ATOM 743 C C . GLU A 1 94 ? -0.136 3.540 14.593 1.00 86.69 94 GLU A C 1
ATOM 745 O O . GLU A 1 94 ? 1.062 3.292 14.774 1.00 86.69 94 GLU A O 1
ATOM 750 N N . GLU A 1 95 ? -1.089 2.699 15.010 1.00 87.94 95 GLU A N 1
ATOM 751 C CA . GLU A 1 95 ? -0.818 1.404 15.627 1.00 87.94 95 GLU A CA 1
ATOM 752 C C . GLU A 1 95 ? -0.206 0.452 14.601 1.00 87.94 95 GLU A C 1
ATOM 754 O O . GLU A 1 95 ? -0.746 0.244 13.515 1.00 87.94 95 GLU A O 1
ATOM 759 N N . HIS A 1 96 ? 0.947 -0.122 14.944 1.00 85.25 96 HIS A N 1
ATOM 760 C CA . HIS A 1 96 ? 1.640 -1.032 14.045 1.00 85.25 96 HIS A CA 1
ATOM 761 C C . HIS A 1 96 ? 0.930 -2.391 14.051 1.00 85.25 96 HIS A C 1
ATOM 763 O O . HIS A 1 96 ? 0.865 -3.023 15.106 1.00 85.25 96 HIS A O 1
ATOM 769 N N . PRO A 1 97 ? 0.445 -2.872 12.896 1.00 87.50 97 PRO A N 1
ATOM 770 C CA . PRO A 1 97 ? -0.243 -4.148 12.815 1.00 87.50 97 PRO A CA 1
ATOM 771 C C . PRO A 1 97 ? 0.745 -5.300 12.998 1.00 87.50 97 PRO A C 1
ATOM 773 O O . PRO A 1 97 ? 1.911 -5.225 12.585 1.00 87.50 97 PRO A O 1
ATOM 776 N N . ASP A 1 98 ? 0.254 -6.413 13.537 1.00 84.56 98 ASP A N 1
ATOM 777 C CA . ASP A 1 98 ? 1.008 -7.658 13.524 1.00 84.56 98 ASP A CA 1
ATOM 778 C C . ASP A 1 98 ? 1.334 -8.060 12.083 1.00 84.56 98 ASP A C 1
ATOM 780 O O . ASP A 1 98 ? 0.513 -7.964 11.171 1.00 84.56 98 ASP A O 1
ATOM 784 N N . SER A 1 99 ? 2.562 -8.521 11.860 1.00 79.31 99 SER A N 1
ATOM 785 C CA . SER A 1 99 ? 2.999 -8.979 10.535 1.00 79.31 99 SER A CA 1
ATOM 786 C C . SER A 1 99 ? 2.647 -10.447 10.284 1.00 79.31 99 SER A C 1
ATOM 788 O O . SER A 1 99 ? 2.317 -10.832 9.160 1.00 79.31 99 SER A O 1
ATOM 790 N N . CYS A 1 100 ? 2.697 -11.279 11.325 1.00 83.31 100 CYS A N 1
ATOM 791 C CA . CYS A 1 100 ? 2.376 -12.698 11.244 1.00 83.31 100 CYS A CA 1
ATOM 792 C C . CYS A 1 100 ? 0.879 -12.903 10.997 1.00 83.31 100 CYS A C 1
ATOM 794 O O . CYS A 1 100 ? 0.049 -12.444 11.771 1.00 83.31 100 CYS A O 1
ATOM 796 N N . GLY A 1 101 ? 0.532 -13.631 9.934 1.00 85.38 101 GLY A N 1
ATOM 797 C CA . GLY A 1 101 ? -0.864 -13.939 9.605 1.00 85.38 101 GLY A CA 1
ATOM 798 C C . GLY A 1 101 ? -1.633 -12.805 8.921 1.00 85.38 101 GLY A C 1
ATOM 799 O O . GLY A 1 101 ? -2.777 -13.018 8.537 1.00 85.38 101 GLY A O 1
ATOM 800 N N . SER A 1 102 ? -1.020 -11.637 8.712 1.00 89.50 102 SER A N 1
ATOM 801 C CA . SER A 1 102 ? -1.654 -10.492 8.033 1.00 89.50 102 SER A CA 1
ATOM 802 C C . SER A 1 102 ? -1.450 -10.487 6.517 1.00 89.50 102 SER A C 1
ATOM 804 O O . SER A 1 102 ? -2.091 -9.715 5.804 1.00 89.50 102 SER A O 1
ATOM 806 N N . PHE A 1 103 ? -0.589 -11.371 6.009 1.00 88.75 103 PHE A N 1
ATOM 807 C CA . PHE A 1 103 ? -0.255 -11.477 4.592 1.00 88.75 103 PHE A CA 1
ATOM 808 C C . PHE A 1 103 ? -0.383 -12.914 4.087 1.00 88.75 103 PHE A C 1
ATOM 810 O O . PHE A 1 103 ? -0.029 -13.866 4.784 1.00 88.75 103 PHE A O 1
ATOM 817 N N . GLN A 1 104 ? -0.820 -13.056 2.839 1.00 89.81 104 GLN A N 1
ATOM 818 C CA . GLN A 1 104 ? -0.871 -14.305 2.093 1.00 89.81 104 GLN A CA 1
ATOM 819 C C . GLN A 1 104 ? 0.039 -14.220 0.868 1.00 89.81 104 GLN A C 1
ATOM 821 O O . GLN A 1 104 ? 0.103 -13.201 0.183 1.00 89.81 104 GLN A O 1
ATOM 826 N N . ARG A 1 105 ? 0.751 -15.311 0.588 1.00 86.50 105 ARG A N 1
ATOM 827 C CA . ARG A 1 105 ? 1.596 -15.446 -0.601 1.00 86.50 105 ARG A CA 1
ATOM 828 C C . ARG A 1 105 ? 0.755 -15.738 -1.832 1.00 86.50 105 ARG A C 1
ATOM 830 O O . ARG A 1 105 ? -0.128 -16.588 -1.778 1.00 86.50 105 ARG A O 1
ATOM 837 N N . MET A 1 106 ? 1.078 -15.062 -2.928 1.00 86.75 106 MET A N 1
ATOM 838 C CA . MET A 1 106 ? 0.478 -15.333 -4.232 1.00 86.75 106 MET A CA 1
ATOM 839 C C . MET A 1 106 ? 1.183 -16.505 -4.929 1.00 86.75 106 MET A C 1
ATOM 841 O O . MET A 1 106 ? 2.356 -16.775 -4.662 1.00 86.75 106 MET A O 1
ATOM 845 N N . GLU A 1 107 ? 0.476 -17.199 -5.826 1.00 82.75 107 GLU A N 1
ATOM 846 C CA . GLU A 1 107 ? 0.953 -18.427 -6.492 1.00 82.75 107 GLU A CA 1
ATOM 847 C C . GLU A 1 107 ? 2.285 -18.249 -7.241 1.00 82.75 107 GLU A C 1
ATOM 849 O O . GLU A 1 107 ? 3.081 -19.179 -7.355 1.00 82.75 107 GLU A O 1
ATOM 854 N N . ASP A 1 108 ? 2.559 -17.038 -7.714 1.00 79.25 108 ASP A N 1
ATOM 855 C CA . ASP A 1 108 ? 3.712 -16.670 -8.528 1.00 79.25 108 ASP A CA 1
ATOM 856 C C . ASP A 1 108 ? 4.834 -15.957 -7.738 1.00 79.25 108 ASP A C 1
ATOM 858 O O . ASP A 1 108 ? 5.738 -15.344 -8.325 1.00 79.25 108 ASP A O 1
ATOM 862 N N . ASP A 1 109 ? 4.804 -16.035 -6.404 1.00 77.56 109 ASP A N 1
ATOM 863 C CA . ASP A 1 109 ? 5.915 -15.651 -5.533 1.00 77.56 109 ASP A CA 1
ATOM 864 C C . ASP A 1 109 ? 6.979 -16.758 -5.492 1.00 77.56 109 ASP A C 1
ATOM 866 O O . ASP A 1 109 ? 6.720 -17.895 -5.090 1.00 77.56 109 ASP A O 1
ATOM 870 N N . ASN A 1 110 ? 8.224 -16.413 -5.826 1.00 81.94 110 ASN A N 1
ATOM 871 C CA . ASN A 1 110 ? 9.377 -17.323 -5.774 1.00 81.94 110 ASN A CA 1
ATOM 872 C C . ASN A 1 110 ? 10.460 -16.847 -4.785 1.00 81.94 110 ASN A C 1
ATOM 874 O O . ASN A 1 110 ? 11.627 -17.255 -4.850 1.00 81.94 110 ASN A O 1
ATOM 878 N N . SER A 1 111 ? 10.081 -15.967 -3.858 1.00 76.62 111 SER A N 1
ATOM 879 C CA . SER A 1 111 ? 10.961 -15.455 -2.819 1.00 76.62 111 SER A CA 1
ATOM 880 C C . SER A 1 111 ? 11.257 -16.548 -1.781 1.00 76.62 111 SER A C 1
ATOM 882 O O . SER A 1 111 ? 10.399 -17.363 -1.423 1.00 76.62 111 SER A O 1
ATOM 884 N N . LYS A 1 112 ? 12.518 -16.609 -1.329 1.00 69.75 112 LYS A N 1
ATOM 885 C CA . LYS A 1 112 ? 13.007 -17.618 -0.368 1.00 69.75 112 LYS A CA 1
ATOM 886 C C . LYS A 1 112 ? 12.772 -17.232 1.098 1.00 69.75 112 LYS A C 1
ATOM 888 O O . LYS A 1 112 ? 13.000 -18.059 1.972 1.00 69.75 112 LYS A O 1
ATOM 893 N N . SER A 1 113 ? 12.392 -15.984 1.373 1.00 58.75 113 SER A N 1
ATOM 894 C CA . SER A 1 113 ? 12.298 -15.429 2.725 1.00 58.75 113 SER A CA 1
ATOM 895 C C . SER A 1 113 ? 11.051 -14.566 2.874 1.00 58.75 113 SER A C 1
ATOM 897 O O . SER A 1 113 ? 10.772 -13.725 2.025 1.00 58.75 113 SER A O 1
ATOM 899 N N . TRP A 1 114 ? 10.350 -14.762 3.989 1.00 53.75 114 TRP A N 1
ATOM 900 C CA . TRP A 1 114 ? 9.113 -14.078 4.373 1.00 53.75 114 TRP A CA 1
ATOM 901 C C . TRP A 1 114 ? 9.347 -12.784 5.155 1.00 53.75 114 TRP A C 1
ATOM 903 O O . TRP A 1 114 ? 8.400 -12.171 5.637 1.00 53.75 114 TRP A O 1
ATOM 913 N N . SER A 1 115 ? 10.603 -12.367 5.337 1.00 51.84 115 SER A N 1
ATOM 914 C CA . SER A 1 1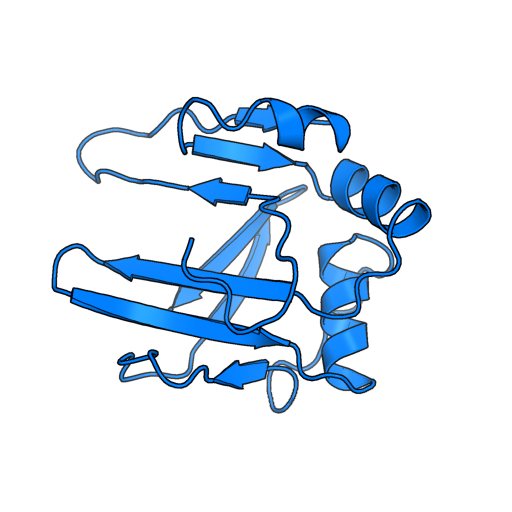15 ? 10.895 -11.152 6.094 1.00 51.84 115 SER A CA 1
ATOM 915 C C . SER A 1 115 ? 10.559 -9.911 5.270 1.00 51.84 115 SER A C 1
ATOM 917 O O . SER A 1 115 ? 11.433 -9.349 4.609 1.00 51.84 115 SER A O 1
ATOM 919 N N . VAL A 1 116 ? 9.297 -9.494 5.346 1.00 52.12 116 VAL A N 1
ATOM 920 C CA . VAL A 1 116 ? 8.832 -8.148 5.014 1.00 52.12 116 VAL A CA 1
ATOM 921 C C . VAL A 1 116 ? 9.130 -7.267 6.213 1.00 52.12 116 VAL A C 1
ATOM 923 O O . VAL A 1 116 ? 8.586 -7.476 7.293 1.00 52.12 116 VAL A O 1
ATOM 926 N N . ARG A 1 117 ? 9.998 -6.272 6.044 1.00 52.94 117 ARG A N 1
ATOM 927 C CA . ARG A 1 117 ? 10.049 -5.156 6.990 1.00 52.94 117 ARG A CA 1
ATOM 928 C C . ARG A 1 117 ? 9.400 -3.945 6.371 1.00 52.94 117 ARG A C 1
ATOM 930 O O . ARG A 1 117 ? 9.922 -3.419 5.391 1.00 52.94 117 ARG A O 1
ATOM 937 N N . VAL A 1 118 ? 8.286 -3.540 6.960 1.00 50.22 118 VAL A N 1
ATOM 938 C CA . VAL A 1 118 ? 7.632 -2.266 6.691 1.00 50.22 118 VAL A CA 1
ATOM 939 C C . VAL A 1 118 ? 8.266 -1.233 7.617 1.00 50.22 118 VAL A C 1
ATOM 941 O O . VAL A 1 118 ? 8.310 -1.441 8.825 1.00 50.22 118 VAL A O 1
ATOM 944 N N . PHE A 1 119 ? 8.793 -0.150 7.057 1.00 45.56 119 PHE A N 1
ATOM 945 C CA . PHE A 1 119 ? 9.201 1.025 7.823 1.00 45.56 119 PHE A CA 1
ATOM 946 C C . PHE A 1 119 ? 8.365 2.222 7.386 1.00 45.56 119 PHE A C 1
ATOM 948 O O . PHE A 1 119 ? 8.298 2.497 6.185 1.00 45.56 119 PHE A O 1
ATOM 955 N N . SER A 1 120 ? 7.795 2.938 8.356 1.00 43.44 120 SER A N 1
ATOM 956 C CA . SER A 1 120 ? 7.320 4.310 8.165 1.00 43.44 120 SER A CA 1
ATOM 957 C C . SER A 1 120 ? 8.515 5.260 8.093 1.00 43.44 120 SER A C 1
ATOM 959 O O . SER A 1 120 ? 9.394 5.220 8.956 1.00 43.44 120 SER A O 1
ATOM 961 N N . LEU A 1 121 ? 8.574 6.110 7.072 1.00 42.22 121 LEU A N 1
ATOM 962 C CA . LEU A 1 121 ? 9.519 7.223 6.954 1.00 42.22 121 LEU A CA 1
ATOM 963 C C . LEU A 1 121 ? 8.727 8.488 6.598 1.00 42.22 121 LEU A C 1
ATOM 965 O O . LEU A 1 121 ? 8.751 8.938 5.453 1.00 42.22 121 LEU A O 1
ATOM 969 N N . GLY A 1 122 ? 8.009 9.048 7.575 1.00 55.91 122 GLY A N 1
ATOM 970 C CA . GLY A 1 122 ? 7.090 10.167 7.338 1.00 55.91 122 GLY A CA 1
ATOM 971 C C . GLY A 1 122 ? 5.880 9.709 6.518 1.00 55.91 122 GLY A C 1
ATOM 972 O O . GLY A 1 122 ? 5.295 8.681 6.829 1.00 55.91 122 GLY A O 1
ATOM 973 N N . ASP A 1 123 ? 5.554 10.409 5.428 1.00 49.25 123 ASP A N 1
ATOM 974 C CA . ASP A 1 123 ? 4.422 10.079 4.535 1.00 49.25 123 ASP A CA 1
ATOM 975 C C . ASP A 1 123 ? 4.666 8.866 3.611 1.00 49.25 123 ASP A C 1
ATOM 977 O O . ASP A 1 123 ? 3.999 8.713 2.584 1.00 49.25 123 ASP A O 1
ATOM 981 N N . PHE A 1 124 ? 5.665 8.035 3.913 1.00 44.06 124 PHE A N 1
ATOM 982 C CA . PHE A 1 124 ? 6.161 6.999 3.013 1.00 44.06 124 PHE A CA 1
ATOM 983 C C . PHE A 1 124 ? 6.373 5.674 3.720 1.00 44.06 124 PHE A C 1
ATOM 985 O O . PHE A 1 124 ? 6.887 5.612 4.838 1.00 44.06 124 PHE A O 1
ATOM 992 N N . TRP A 1 125 ? 6.114 4.600 2.982 1.00 51.78 125 TRP A N 1
ATOM 993 C CA . TRP A 1 125 ? 6.352 3.240 3.429 1.00 51.78 125 TRP A CA 1
ATOM 994 C C . TRP A 1 125 ? 7.513 2.624 2.655 1.00 51.78 125 TRP A C 1
ATOM 996 O O . TRP A 1 125 ? 7.558 2.662 1.428 1.00 51.78 125 TRP A O 1
ATOM 1006 N N . LYS A 1 126 ? 8.468 2.009 3.356 1.00 49.72 126 LYS A N 1
ATOM 1007 C CA . LYS A 1 126 ? 9.471 1.144 2.720 1.00 49.72 126 LYS A CA 1
ATOM 1008 C C . LYS A 1 126 ? 9.225 -0.300 3.081 1.00 49.72 126 LYS A C 1
ATOM 1010 O O . LYS A 1 126 ? 9.258 -0.659 4.252 1.00 49.72 126 LYS A O 1
ATOM 1015 N N . ILE A 1 127 ? 9.086 -1.128 2.054 1.00 52.59 127 ILE A N 1
ATOM 1016 C CA . ILE A 1 127 ? 9.011 -2.577 2.189 1.00 52.59 127 ILE A CA 1
ATOM 1017 C C . ILE A 1 127 ? 10.353 -3.183 1.814 1.00 52.59 127 ILE A C 1
ATOM 1019 O O . ILE A 1 127 ? 10.782 -3.154 0.660 1.00 52.59 127 ILE A O 1
ATOM 1023 N N . TYR A 1 128 ? 11.025 -3.754 2.804 1.00 46.44 128 TYR A N 1
ATOM 1024 C CA . TYR A 1 128 ? 12.227 -4.542 2.598 1.00 46.44 128 TYR A CA 1
ATOM 1025 C C . TYR A 1 128 ? 11.853 -6.016 2.554 1.00 46.44 128 TYR A C 1
ATOM 1027 O O . TYR A 1 128 ? 11.525 -6.591 3.586 1.00 46.44 128 TYR A O 1
ATOM 1035 N N . ALA A 1 129 ? 11.974 -6.624 1.377 1.00 43.22 129 ALA A N 1
ATOM 1036 C CA . ALA A 1 129 ? 12.083 -8.070 1.226 1.00 43.22 129 ALA A CA 1
ATOM 1037 C C . ALA A 1 129 ? 13.578 -8.430 1.136 1.00 43.22 129 ALA A C 1
ATOM 1039 O O . ALA A 1 129 ? 14.270 -7.975 0.211 1.00 43.22 129 ALA A O 1
ATOM 1040 N N . ARG A 1 130 ? 14.101 -9.189 2.112 1.00 40.44 130 ARG A N 1
ATOM 1041 C CA . ARG A 1 130 ? 15.501 -9.664 2.087 1.00 40.44 130 ARG A CA 1
ATOM 1042 C C . ARG A 1 130 ? 15.711 -10.665 0.945 1.00 40.44 130 ARG A C 1
ATOM 1044 O O . ARG A 1 130 ? 15.132 -11.766 1.014 1.00 40.44 130 ARG A O 1
#

pLDDT: mean 78.27, std 15.91, range [40.44, 94.12]

Organism: NCBI:txid46732

Radius of gyration: 14.52 Å; chains: 1; bounding box: 38×33×32 Å

Sequence (130 aa):
MTTDGEGWLLVENFVSNFTSPSRWTAESSYRGVRNFTNNKMGITVSALKELRSHLSFTQLRFHCSKKKGRTFRVTTVSNSTGEAVIEYFSGQTEEHPDSCGSFQRMEDDNSKSWSVRVFSLGDFWKIYAR

Foldseek 3Di:
DPDPPDDDQDAAAQDDDPPDPDPAEEAQALVCSVVCPPRRYGYFLNNLLVVCVVDVDQKDWDWDADPVGAIFIKMFDNDPLLNVVSCCSSVVDVDDGDPPNGIDGDPSHPQPDPDWDWDDDDRDIDTDDD

Secondary structure (DSSP, 8-state):
---SSS-PPP-EEE---TTS---PEEESSGGGGGG--SSEEEE-HHHHHHHHHH------EEEEE-TTS-EEEEEE-SSHHHHHHHHHHTTS--SPPPSTTSEEE-TT---S---EEEEE-SS-EEEEE-